Protein AF-A0A359FTV3-F1 (afdb_monomer_lite)

Foldseek 3Di:
DDDDDDDDDDDDDPWPLPDPPDDNVVNVVRVVVPDDPVQVVQCPDQQRPAPVVNPRHTHRPDWDQPPHGDGD

pLDDT: mean 91.06, std 14.31, range [42.75, 98.69]

Secondary structure (DSSP, 8-state):
-------------SSGGG-TTS-HHHHHHHHHHH--HHHHHHTSSSEEPPBGGGTBPPEE---B-BTB-SB-

Structure (mmCIF, N/CA/C/O backbone):
data_AF-A0A359FTV3-F1
#
_entry.id   AF-A0A359FTV3-F1
#
loop_
_atom_site.group_PDB
_atom_site.id
_atom_site.type_symbol
_atom_site.label_atom_id
_atom_site.label_alt_id
_atom_site.label_comp_id
_atom_site.label_asym_id
_atom_site.label_entity_id
_atom_site.label_seq_id
_atom_site.pdbx_PDB_ins_code
_atom_site.Cartn_x
_atom_site.Cartn_y
_atom_site.Cartn_z
_atom_site.occupancy
_atom_site.B_iso_or_equiv
_atom_site.auth_seq_id
_atom_site.auth_comp_id
_atom_site.auth_asym_id
_atom_site.auth_atom_id
_atom_site.pdbx_PDB_model_num
ATOM 1 N N . MET A 1 1 ? -31.933 -36.642 13.540 1.00 44.09 1 MET A N 1
ATOM 2 C CA . MET A 1 1 ? -31.464 -35.531 12.688 1.00 44.09 1 MET A CA 1
ATOM 3 C C . MET A 1 1 ? -30.181 -35.018 13.319 1.00 44.09 1 MET A C 1
ATOM 5 O O . MET A 1 1 ? -30.246 -34.321 14.322 1.00 44.09 1 MET A O 1
ATOM 9 N N . ALA A 1 2 ? -29.032 -35.530 12.879 1.00 42.75 2 ALA A N 1
ATOM 10 C CA . ALA A 1 2 ? -27.750 -35.192 13.487 1.00 42.75 2 ALA A CA 1
ATOM 11 C C . ALA A 1 2 ? -27.363 -33.772 13.059 1.00 42.75 2 ALA A C 1
ATOM 13 O O . ALA A 1 2 ? -27.158 -33.518 11.875 1.00 42.75 2 ALA A O 1
ATOM 14 N N . ILE A 1 3 ? -27.319 -32.849 14.018 1.00 58.16 3 ILE A N 1
ATOM 15 C CA . ILE A 1 3 ? -26.782 -31.505 13.819 1.00 58.16 3 ILE A CA 1
ATOM 16 C C . ILE A 1 3 ? -25.258 -31.640 13.898 1.00 58.16 3 ILE A C 1
ATOM 18 O O . ILE A 1 3 ? -24.700 -31.835 14.975 1.00 58.16 3 ILE A O 1
ATOM 22 N N . LEU A 1 4 ? -24.598 -31.603 12.740 1.00 54.53 4 LEU A N 1
ATOM 23 C CA . LEU A 1 4 ? -23.147 -31.478 12.627 1.00 54.53 4 LEU A CA 1
ATOM 24 C C . LEU A 1 4 ? -22.767 -30.018 12.905 1.00 54.53 4 LEU A C 1
ATOM 26 O O . LEU A 1 4 ? -22.929 -29.155 12.048 1.00 54.53 4 LEU A O 1
ATOM 30 N N . LEU A 1 5 ? -22.271 -29.743 14.110 1.00 58.03 5 LEU A N 1
ATOM 31 C CA . LEU A 1 5 ? -21.549 -28.507 14.410 1.00 58.03 5 LEU A CA 1
ATOM 32 C C . LEU A 1 5 ? -20.124 -28.647 13.860 1.00 58.03 5 LEU A C 1
ATOM 34 O O . LEU A 1 5 ? -19.275 -29.298 14.467 1.00 58.03 5 LEU A O 1
ATOM 38 N N . ALA A 1 6 ? -19.877 -28.071 12.685 1.00 59.00 6 ALA A N 1
ATOM 39 C CA . ALA A 1 6 ? -18.531 -27.906 12.158 1.00 59.00 6 ALA A CA 1
ATOM 40 C C . ALA A 1 6 ? -17.845 -26.756 12.911 1.00 59.00 6 ALA A C 1
ATOM 42 O O . ALA A 1 6 ? -18.215 -25.595 12.755 1.00 59.00 6 ALA A O 1
ATOM 43 N N . PHE A 1 7 ? -16.849 -27.078 13.736 1.00 60.00 7 PHE A N 1
ATOM 44 C CA . PHE A 1 7 ? -15.902 -26.090 14.250 1.00 60.00 7 PHE A CA 1
ATOM 45 C C . PHE A 1 7 ? -14.958 -25.694 13.1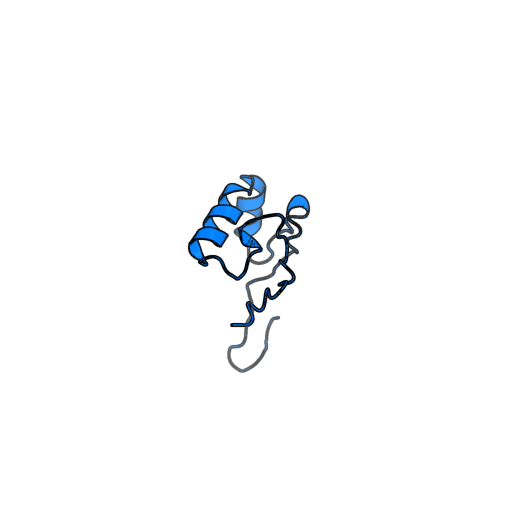06 1.00 60.00 7 PHE A C 1
ATOM 47 O O . PHE A 1 7 ? -14.051 -26.447 12.756 1.00 60.00 7 PHE A O 1
ATOM 54 N N . GLY A 1 8 ? -15.207 -24.538 12.489 1.00 62.72 8 GLY A N 1
ATOM 55 C CA . GLY A 1 8 ? -14.273 -23.913 11.554 1.00 62.72 8 GLY A CA 1
ATOM 56 C C . GLY A 1 8 ? -13.136 -23.225 12.310 1.00 62.72 8 GLY A C 1
ATOM 57 O O . GLY A 1 8 ? -13.373 -22.571 13.322 1.00 62.72 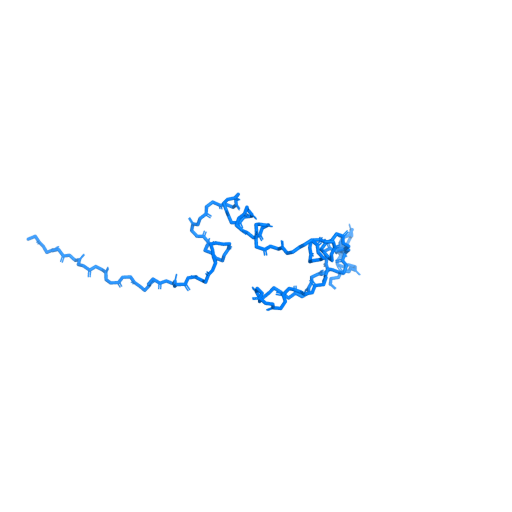8 GLY A O 1
ATOM 58 N N . CYS A 1 9 ? -11.900 -23.376 11.832 1.00 60.66 9 CYS A N 1
ATOM 59 C CA . CYS A 1 9 ? -10.778 -22.555 12.281 1.00 60.66 9 CYS A CA 1
ATOM 60 C C . CYS A 1 9 ? -10.981 -21.144 11.715 1.00 60.66 9 CYS A C 1
ATOM 62 O O . CYS A 1 9 ? -10.867 -20.946 10.506 1.00 60.66 9 CYS A O 1
ATOM 64 N N . GLU A 1 10 ? -11.347 -20.187 12.564 1.00 70.69 10 GLU A N 1
ATOM 65 C CA . GLU A 1 10 ? -11.531 -18.797 12.155 1.00 70.69 10 GLU A CA 1
ATOM 66 C C . GLU A 1 10 ? -10.162 -18.105 12.156 1.00 70.69 10 GLU A C 1
ATOM 68 O O . GLU A 1 10 ? -9.521 -17.942 13.197 1.00 70.69 10 GLU A O 1
ATOM 73 N N . THR A 1 11 ? -9.664 -17.743 10.975 1.00 78.62 11 THR A N 1
ATOM 74 C CA . THR A 1 11 ? -8.442 -16.945 10.850 1.00 78.62 11 THR A CA 1
ATOM 75 C C . THR A 1 11 ? -8.732 -15.537 11.347 1.00 78.62 11 THR A C 1
ATOM 77 O O . THR A 1 11 ? -9.455 -14.782 10.698 1.00 78.62 11 THR A O 1
ATOM 80 N N . LYS A 1 12 ? -8.177 -15.180 12.507 1.00 86.19 12 LYS A N 1
ATOM 81 C CA . LYS A 1 12 ? -8.293 -13.825 13.042 1.00 86.19 12 LYS A CA 1
ATOM 82 C C . LYS A 1 12 ? -7.317 -12.900 12.314 1.00 86.19 12 LYS A C 1
ATOM 84 O O . LYS A 1 12 ? -6.109 -13.108 12.385 1.00 86.19 12 LYS A O 1
ATOM 89 N N . TYR A 1 13 ? -7.856 -11.888 11.648 1.00 94.50 13 TYR A N 1
ATOM 90 C CA . TYR A 1 13 ? -7.096 -10.803 11.032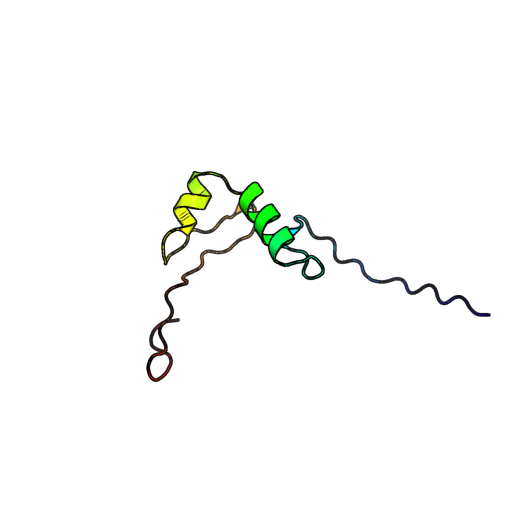 1.00 94.50 13 TYR A CA 1
ATOM 91 C C . TYR A 1 13 ? -6.945 -9.644 12.023 1.00 94.50 13 TYR A C 1
ATOM 93 O O . TYR A 1 13 ? -7.843 -9.407 12.833 1.00 94.50 13 TYR A O 1
ATOM 101 N N . GLU A 1 14 ? -5.804 -8.956 11.999 1.00 95.94 14 GLU A N 1
ATOM 102 C CA . GLU A 1 14 ? -5.571 -7.776 12.845 1.00 95.94 14 GLU A CA 1
ATOM 103 C C . GLU A 1 14 ? -6.279 -6.544 12.271 1.00 95.94 14 GLU A C 1
ATOM 105 O O . GLU A 1 14 ? -6.853 -5.754 13.018 1.00 95.94 14 GLU A O 1
ATOM 110 N N . TYR A 1 15 ? -6.295 -6.439 10.940 1.00 97.19 15 TYR A N 1
ATOM 111 C CA . TYR A 1 15 ? -6.956 -5.376 10.188 1.00 97.19 15 TYR A CA 1
ATOM 112 C C . TYR A 1 15 ? -7.851 -5.967 9.097 1.00 97.19 15 TYR A C 1
ATOM 114 O O . TYR A 1 15 ? -7.516 -6.996 8.503 1.00 97.19 15 TYR A O 1
ATOM 122 N N . ASP A 1 16 ? -8.945 -5.282 8.765 1.00 97.62 16 ASP A N 1
ATOM 123 C CA . ASP A 1 16 ? -9.902 -5.752 7.756 1.00 97.62 16 ASP A CA 1
ATOM 124 C C . ASP A 1 16 ? -9.251 -5.923 6.379 1.00 97.62 16 ASP A C 1
ATOM 126 O O . ASP A 1 16 ? -9.569 -6.873 5.661 1.00 97.62 16 ASP A O 1
ATOM 130 N N . PHE A 1 17 ? -8.258 -5.092 6.029 1.00 98.00 17 PHE A N 1
ATOM 131 C CA . PHE A 1 17 ? -7.545 -5.225 4.752 1.00 98.00 17 PHE A CA 1
ATOM 132 C C . PHE A 1 17 ? -6.854 -6.590 4.564 1.00 98.00 17 PHE A C 1
ATOM 134 O O . PHE A 1 17 ? -6.622 -7.024 3.426 1.00 98.00 17 PHE A O 1
ATOM 141 N N . GLN A 1 18 ? -6.553 -7.298 5.656 1.00 97.19 18 GLN A N 1
ATOM 142 C CA . GLN A 1 18 ? -5.925 -8.620 5.631 1.00 97.19 18 GLN A CA 1
ATOM 143 C C . GLN A 1 18 ? -6.934 -9.752 5.372 1.00 97.19 18 GLN A C 1
ATOM 145 O O . GLN A 1 18 ? -6.522 -10.839 4.965 1.00 97.19 18 GLN A O 1
ATOM 150 N N . ASN A 1 19 ? -8.236 -9.519 5.567 1.00 96.81 19 ASN A N 1
ATOM 151 C CA . ASN A 1 19 ? -9.269 -10.542 5.422 1.00 96.81 19 ASN A CA 1
ATOM 152 C C . ASN A 1 19 ? -9.633 -10.773 3.941 1.00 96.81 19 ASN A C 1
ATOM 154 O O . ASN A 1 19 ? -10.257 -9.909 3.328 1.00 96.81 19 ASN A O 1
ATOM 158 N N . PRO A 1 20 ? -9.322 -11.938 3.340 1.00 96.25 20 PRO A N 1
ATOM 159 C CA . PRO A 1 20 ? -9.606 -12.218 1.936 1.00 96.25 20 PRO A CA 1
ATOM 160 C C . PRO A 1 20 ? -11.095 -12.470 1.657 1.00 96.25 20 PRO A C 1
ATOM 162 O O . PRO A 1 20 ? -11.473 -12.533 0.490 1.00 96.25 20 PRO A O 1
ATOM 165 N N . ASN A 1 21 ? -11.929 -12.625 2.693 1.00 96.75 21 ASN A N 1
ATOM 166 C CA . ASN A 1 21 ? -13.371 -12.835 2.548 1.00 96.75 21 ASN A CA 1
ATOM 167 C C . ASN A 1 21 ? -14.163 -11.521 2.435 1.00 96.75 21 ASN A C 1
ATOM 169 O O . ASN A 1 21 ? -15.354 -11.566 2.128 1.00 96.75 21 ASN A O 1
ATOM 173 N N . LEU A 1 22 ? -13.533 -10.368 2.692 1.00 97.31 22 LEU A N 1
ATOM 174 C CA . LEU A 1 22 ? -14.158 -9.057 2.514 1.00 97.31 22 LEU A CA 1
ATOM 175 C C . LEU A 1 22 ? -14.014 -8.565 1.064 1.00 97.31 22 LEU A C 1
ATOM 177 O O . LEU A 1 22 ? -13.024 -8.895 0.398 1.00 97.31 22 LEU A O 1
ATOM 181 N N . PRO A 1 23 ? -14.963 -7.749 0.564 1.00 98.38 23 PRO A N 1
ATOM 182 C CA . PRO A 1 23 ? -14.829 -7.062 -0.715 1.00 98.38 23 PRO A CA 1
ATOM 183 C C . PRO A 1 23 ? -13.516 -6.278 -0.819 1.00 98.38 23 PRO A C 1
ATOM 185 O O . PRO A 1 23 ? -13.046 -5.686 0.151 1.00 98.38 23 PRO A O 1
ATOM 188 N N . VAL A 1 24 ? -12.931 -6.242 -2.018 1.00 98.25 24 VAL A N 1
ATOM 189 C CA . VAL A 1 24 ? -11.652 -5.551 -2.260 1.00 98.25 24 VAL A CA 1
ATOM 190 C C . VAL A 1 24 ? -11.730 -4.071 -1.881 1.00 98.25 24 VAL A C 1
ATOM 192 O O . VAL A 1 24 ? -10.817 -3.580 -1.226 1.00 98.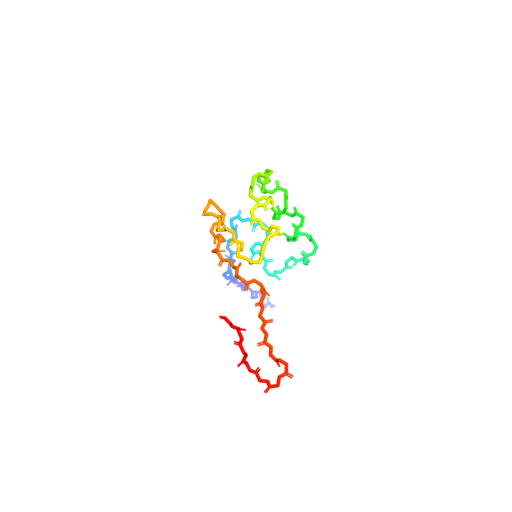25 24 VAL A O 1
ATOM 195 N N . ASP A 1 25 ? -12.827 -3.389 -2.214 1.00 98.62 25 ASP A N 1
ATOM 196 C CA . ASP A 1 25 ? -13.002 -1.966 -1.903 1.00 98.62 25 ASP A CA 1
ATOM 197 C C . ASP A 1 25 ? -12.993 -1.707 -0.390 1.00 98.62 25 ASP A C 1
ATOM 199 O O . ASP A 1 25 ? -12.308 -0.805 0.078 1.00 98.62 25 ASP A O 1
ATOM 203 N N . GLU A 1 26 ? -13.660 -2.553 0.399 1.00 98.56 26 GLU A N 1
ATOM 204 C CA . GLU A 1 26 ? -13.669 -2.449 1.865 1.00 98.56 26 GLU A CA 1
ATOM 205 C C . GLU A 1 26 ? -12.261 -2.618 2.451 1.00 98.56 26 GLU A C 1
ATOM 207 O O . GLU A 1 26 ? -11.839 -1.873 3.338 1.00 98.56 26 GLU A O 1
ATOM 212 N N . ARG A 1 27 ? -11.493 -3.559 1.897 1.00 98.62 27 ARG A N 1
ATOM 213 C CA . ARG A 1 27 ? -10.101 -3.798 2.290 1.00 98.62 27 ARG A CA 1
ATOM 214 C C . ARG A 1 27 ? -9.200 -2.615 1.937 1.00 98.62 27 ARG A C 1
ATOM 216 O O . ARG A 1 27 ? -8.334 -2.254 2.733 1.00 98.62 27 ARG A O 1
ATOM 223 N N . ILE A 1 28 ? -9.396 -2.012 0.765 1.00 98.44 28 ILE A N 1
ATOM 224 C CA . ILE A 1 28 ? -8.639 -0.837 0.315 1.00 98.44 28 ILE A CA 1
ATOM 225 C C . ILE A 1 28 ? -8.950 0.370 1.202 1.00 98.44 28 ILE A C 1
ATOM 227 O O . ILE A 1 28 ? -8.021 1.010 1.693 1.00 98.44 28 ILE A O 1
ATOM 231 N N . GLU A 1 29 ? -10.228 0.655 1.447 1.00 98.69 29 GLU A N 1
ATOM 232 C CA . GLU A 1 29 ? -10.649 1.777 2.292 1.00 98.69 29 GLU A CA 1
ATOM 233 C C . GLU A 1 29 ? -10.108 1.634 3.718 1.00 98.69 29 GLU A C 1
ATOM 235 O O . GLU A 1 29 ? -9.552 2.585 4.274 1.00 98.69 29 GLU A O 1
ATOM 240 N N . ASN A 1 30 ? -10.171 0.423 4.286 1.00 98.62 30 ASN A N 1
ATOM 241 C CA . ASN A 1 30 ? -9.562 0.137 5.581 1.00 98.62 30 ASN A CA 1
ATOM 242 C C . ASN A 1 3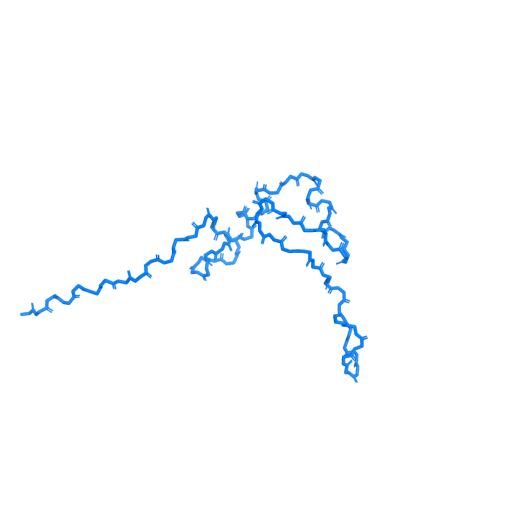0 ? -8.055 0.439 5.569 1.00 98.62 30 ASN A C 1
ATOM 244 O O . ASN A 1 30 ? -7.592 1.216 6.405 1.00 98.62 30 ASN A O 1
ATOM 248 N N . LEU A 1 31 ? -7.303 -0.085 4.592 1.00 98.50 31 LEU A N 1
ATOM 249 C CA . LEU A 1 31 ? -5.865 0.169 4.480 1.00 98.50 31 LEU A CA 1
ATOM 250 C C . LEU A 1 31 ? -5.559 1.671 4.377 1.00 98.50 31 LEU A C 1
ATOM 252 O O . LEU A 1 31 ? -4.771 2.185 5.167 1.00 98.50 31 LEU A O 1
ATOM 256 N N . ILE A 1 32 ? -6.209 2.395 3.461 1.00 98.25 32 ILE A N 1
ATOM 257 C CA . ILE A 1 32 ? -5.981 3.835 3.243 1.00 98.25 32 ILE A CA 1
ATOM 258 C C . ILE A 1 32 ? -6.326 4.660 4.490 1.00 98.25 32 ILE A C 1
ATOM 260 O O . ILE A 1 32 ? -5.665 5.676 4.751 1.00 98.25 32 ILE A O 1
ATOM 264 N N . SER A 1 33 ? -7.341 4.243 5.255 1.00 98.50 33 SER A N 1
ATOM 265 C CA . SER A 1 33 ? -7.733 4.902 6.506 1.00 98.50 33 SER A CA 1
ATOM 266 C C . SER A 1 33 ? -6.671 4.774 7.600 1.00 98.50 33 SER A C 1
ATOM 268 O O . SER A 1 33 ? -6.544 5.668 8.436 1.00 98.50 33 SER A O 1
ATOM 270 N N . LEU A 1 34 ? -5.882 3.694 7.572 1.00 98.56 34 LEU A N 1
ATOM 271 C CA . LEU A 1 34 ? -4.839 3.438 8.556 1.00 98.56 34 LEU A CA 1
ATOM 272 C C . LEU A 1 34 ? -3.570 4.240 8.274 1.00 98.56 34 LEU A C 1
ATOM 274 O O . LEU A 1 34 ? -2.856 4.530 9.228 1.00 98.56 34 LEU A O 1
ATOM 278 N N . LEU A 1 35 ? -3.259 4.563 7.013 1.00 98.56 35 LEU A N 1
ATOM 279 C CA . LEU A 1 35 ? -2.000 5.206 6.605 1.00 98.56 35 LEU A CA 1
ATOM 280 C C . LEU A 1 35 ? -1.878 6.665 7.064 1.00 98.56 35 LEU A C 1
ATOM 282 O O . LEU A 1 35 ? -2.817 7.455 6.912 1.00 98.56 35 LEU A O 1
ATOM 286 N N . THR A 1 36 ? -0.684 7.050 7.520 1.00 98.56 36 THR A N 1
ATOM 287 C CA . THR A 1 36 ? -0.334 8.463 7.721 1.00 98.56 36 THR A CA 1
ATOM 288 C C . THR A 1 36 ? -0.134 9.170 6.379 1.00 98.56 36 THR A C 1
ATOM 290 O O . THR A 1 36 ? -0.103 8.548 5.313 1.00 98.56 36 THR A O 1
ATOM 293 N N . LEU A 1 37 ? -0.017 10.498 6.406 1.00 98.25 37 LEU A N 1
ATOM 294 C CA . LEU A 1 37 ? 0.236 11.268 5.189 1.00 98.25 37 LEU A CA 1
ATOM 295 C C . LEU A 1 37 ? 1.617 10.949 4.599 1.00 98.25 37 LEU A C 1
ATOM 297 O O . LEU A 1 37 ? 1.755 10.833 3.382 1.00 98.25 37 LEU A O 1
ATOM 301 N N . GLU A 1 38 ? 2.616 10.784 5.461 1.00 98.06 38 GLU A N 1
ATOM 302 C CA . GLU A 1 38 ? 3.993 10.462 5.091 1.00 98.06 38 GLU A CA 1
ATOM 303 C C . GLU A 1 38 ? 4.067 9.087 4.423 1.00 98.06 38 GLU A C 1
ATOM 305 O O . GLU A 1 38 ? 4.645 8.961 3.347 1.00 98.06 38 GLU A O 1
ATOM 310 N N . GLU A 1 39 ? 3.401 8.080 4.994 1.00 98.38 39 GLU A N 1
ATOM 311 C CA . GLU A 1 39 ? 3.330 6.740 4.401 1.00 98.38 39 GLU A CA 1
ATOM 312 C C . GLU A 1 39 ? 2.616 6.765 3.047 1.00 98.38 39 GLU A C 1
ATOM 314 O O . GLU A 1 39 ? 3.090 6.156 2.092 1.00 98.38 39 GLU A O 1
ATOM 319 N N . LYS A 1 40 ? 1.516 7.524 2.915 1.00 97.94 40 LYS A N 1
ATOM 320 C CA . LYS A 1 40 ? 0.840 7.702 1.617 1.00 97.94 40 LYS A CA 1
ATOM 321 C C . LYS A 1 40 ? 1.784 8.286 0.574 1.00 97.94 40 LYS A C 1
ATOM 323 O O . LYS A 1 40 ? 1.817 7.784 -0.544 1.00 97.94 40 LYS A O 1
ATOM 328 N N . ALA A 1 41 ? 2.553 9.314 0.933 1.00 97.75 41 ALA A N 1
ATOM 329 C CA . ALA A 1 41 ? 3.532 9.910 0.031 1.00 97.75 41 ALA A CA 1
ATOM 330 C C . ALA A 1 41 ? 4.643 8.913 -0.352 1.00 97.75 41 ALA A C 1
ATOM 332 O O . ALA A 1 41 ? 5.010 8.840 -1.525 1.00 97.75 41 ALA A O 1
ATOM 333 N N . GLY A 1 42 ? 5.118 8.101 0.600 1.00 97.12 42 GLY A N 1
ATOM 334 C CA . GLY A 1 42 ? 6.119 7.051 0.369 1.00 97.12 42 GLY A CA 1
ATOM 335 C C . GLY A 1 42 ? 5.667 5.941 -0.590 1.00 97.12 42 GLY A C 1
ATOM 336 O O . GLY A 1 42 ? 6.503 5.313 -1.236 1.00 97.12 42 GLY A O 1
ATOM 337 N N . LEU A 1 43 ? 4.355 5.735 -0.751 1.00 97.38 43 LEU A N 1
ATOM 338 C CA . LEU A 1 43 ? 3.778 4.780 -1.709 1.00 97.38 43 LEU A CA 1
ATOM 339 C C . LEU A 1 43 ? 3.541 5.365 -3.119 1.00 97.38 43 LEU A C 1
ATOM 341 O O . LEU A 1 43 ? 3.113 4.645 -4.020 1.00 97.38 43 LEU A O 1
ATOM 345 N N . MET A 1 44 ? 3.794 6.661 -3.350 1.00 96.69 44 MET A N 1
ATOM 346 C CA . MET A 1 44 ? 3.554 7.318 -4.652 1.00 96.69 44 MET A CA 1
ATOM 347 C C . MET A 1 44 ? 4.724 7.198 -5.643 1.00 96.69 44 MET A C 1
ATOM 349 O O . MET A 1 44 ? 4.702 7.807 -6.714 1.00 96.69 44 MET A O 1
ATOM 353 N N . VAL A 1 45 ? 5.748 6.419 -5.303 1.00 95.81 45 VAL A N 1
ATOM 354 C CA . VAL A 1 45 ? 6.928 6.159 -6.138 1.00 95.81 45 VAL A CA 1
ATOM 355 C C . VAL A 1 45 ? 7.057 4.666 -6.417 1.00 95.81 45 VAL A C 1
ATOM 357 O O . VAL A 1 45 ? 6.501 3.846 -5.686 1.00 95.81 45 VAL A O 1
ATOM 360 N N . ASN A 1 46 ? 7.775 4.298 -7.485 1.00 96.25 46 ASN A N 1
ATOM 361 C CA . ASN A 1 46 ? 7.939 2.890 -7.849 1.00 96.25 46 ASN A CA 1
ATOM 362 C C . ASN A 1 46 ? 8.591 2.088 -6.730 1.00 96.25 46 ASN A C 1
ATOM 364 O O . ASN A 1 46 ? 8.027 1.076 -6.350 1.00 96.25 46 ASN A O 1
ATOM 368 N N . VAL A 1 47 ? 9.690 2.581 -6.154 1.00 96.50 47 VAL A N 1
ATOM 369 C CA . VAL A 1 47 ? 10.324 1.990 -4.969 1.00 96.50 47 VAL A CA 1
ATOM 370 C C . VAL A 1 47 ? 9.548 2.430 -3.729 1.00 96.50 47 VAL A C 1
ATOM 372 O O . VAL A 1 47 ? 9.950 3.363 -3.038 1.00 96.50 47 VAL A O 1
ATOM 375 N N . SER A 1 48 ? 8.395 1.810 -3.492 1.00 97.31 48 SER A N 1
ATOM 376 C CA . SER A 1 48 ? 7.541 2.148 -2.356 1.00 97.31 48 SER A CA 1
ATOM 377 C C . SER A 1 48 ? 8.194 1.724 -1.040 1.00 97.31 48 SER A C 1
ATOM 379 O O . SER A 1 48 ? 8.653 0.584 -0.896 1.00 97.31 48 SER A O 1
ATOM 381 N N . GLU A 1 49 ? 8.224 2.645 -0.078 1.00 97.06 49 GLU A N 1
ATOM 382 C CA . GLU A 1 49 ? 8.766 2.392 1.260 1.00 97.06 49 GLU A CA 1
ATOM 383 C C . GLU A 1 49 ? 7.919 1.358 2.029 1.00 97.06 49 GLU A C 1
ATOM 385 O O . GLU A 1 49 ? 6.704 1.268 1.822 1.00 97.06 49 GLU A O 1
ATOM 390 N N . PRO A 1 50 ? 8.533 0.554 2.918 1.00 97.94 50 PRO A N 1
ATOM 391 C CA . PRO A 1 50 ? 7.786 -0.366 3.768 1.00 97.94 50 PRO A CA 1
ATOM 392 C C . PRO A 1 50 ? 6.916 0.397 4.777 1.00 97.94 50 PRO A C 1
ATOM 394 O O . PRO A 1 50 ? 7.308 1.444 5.288 1.00 97.94 50 PRO A O 1
ATOM 397 N N . ILE A 1 51 ? 5.773 -0.184 5.150 1.00 98.31 51 ILE A N 1
ATOM 398 C CA . ILE A 1 51 ? 4.947 0.298 6.268 1.00 98.31 51 ILE A CA 1
ATOM 399 C C . ILE A 1 51 ? 5.042 -0.729 7.394 1.00 98.31 51 ILE A C 1
ATOM 401 O O . ILE A 1 51 ? 4.180 -1.596 7.568 1.00 98.31 51 ILE A O 1
ATOM 405 N N . GLU A 1 52 ? 6.137 -0.645 8.153 1.00 97.25 52 GLU A N 1
ATOM 406 C CA . GLU A 1 52 ? 6.528 -1.654 9.146 1.00 97.25 52 GLU A CA 1
ATOM 407 C C . GLU A 1 52 ? 5.454 -1.883 10.215 1.00 97.25 52 GLU A C 1
ATOM 409 O O . GLU A 1 52 ? 5.165 -3.027 10.565 1.00 97.25 52 GLU A O 1
ATOM 414 N N . ARG A 1 53 ? 4.791 -0.815 10.684 1.00 97.75 53 ARG A N 1
ATOM 415 C CA . ARG A 1 53 ? 3.743 -0.914 11.718 1.00 97.75 53 ARG A CA 1
ATOM 416 C C . ARG A 1 53 ? 2.502 -1.692 11.267 1.00 97.75 53 ARG A C 1
ATOM 418 O O . ARG A 1 53 ? 1.749 -2.150 12.116 1.00 97.75 53 ARG A O 1
ATOM 425 N N . LEU A 1 54 ? 2.269 -1.789 9.954 1.00 97.81 54 LEU A N 1
ATOM 426 C CA . LEU A 1 54 ? 1.171 -2.564 9.363 1.00 97.81 54 LEU A CA 1
ATOM 427 C C . LEU A 1 54 ? 1.657 -3.903 8.785 1.00 97.81 54 LEU A C 1
ATOM 429 O O . LEU A 1 54 ? 0.865 -4.638 8.197 1.00 97.81 54 LEU A O 1
ATOM 433 N N . GLY A 1 55 ? 2.950 -4.219 8.924 1.00 96.44 55 GLY A N 1
ATOM 434 C CA . GLY A 1 55 ? 3.553 -5.430 8.368 1.00 96.44 55 GLY A CA 1
ATOM 435 C C . GLY A 1 55 ? 3.600 -5.456 6.837 1.00 96.44 55 GLY A C 1
ATOM 436 O O . GLY A 1 55 ? 3.613 -6.538 6.253 1.00 96.44 55 GLY A O 1
ATOM 437 N N . ILE A 1 56 ? 3.599 -4.292 6.177 1.00 97.31 56 ILE A N 1
ATOM 438 C CA . ILE A 1 56 ? 3.629 -4.195 4.712 1.00 97.31 56 ILE A CA 1
ATOM 439 C C . ILE A 1 56 ? 5.088 -4.033 4.262 1.00 97.31 56 ILE A C 1
ATOM 441 O O . ILE A 1 56 ? 5.733 -3.055 4.655 1.00 97.31 56 ILE A O 1
ATOM 445 N N . PRO A 1 57 ? 5.635 -4.967 3.464 1.00 97.75 57 PRO A N 1
ATOM 446 C CA . PRO A 1 57 ? 7.009 -4.879 2.986 1.00 97.75 57 PRO A CA 1
ATOM 447 C C . PRO A 1 57 ? 7.165 -3.780 1.929 1.00 97.75 57 PRO A C 1
ATOM 449 O O . PRO A 1 57 ? 6.191 -3.342 1.320 1.00 97.75 57 PRO A O 1
ATOM 452 N N . ALA A 1 58 ? 8.412 -3.383 1.675 1.00 97.31 58 ALA A N 1
ATOM 453 C CA . ALA A 1 58 ? 8.737 -2.544 0.529 1.00 97.31 58 ALA A CA 1
ATOM 454 C C . ALA A 1 58 ? 8.294 -3.239 -0.767 1.00 97.31 58 ALA A C 1
ATOM 456 O O . ALA A 1 58 ? 8.385 -4.467 -0.885 1.00 97.31 58 ALA A O 1
ATOM 457 N N . TYR A 1 59 ? 7.833 -2.459 -1.740 1.00 96.50 59 TYR A N 1
ATOM 458 C CA . TYR A 1 59 ? 7.328 -2.993 -3.001 1.00 96.50 59 TYR A CA 1
ATOM 459 C C . TYR A 1 59 ? 7.783 -2.130 -4.170 1.00 96.50 59 TYR A C 1
ATOM 461 O O . TYR A 1 59 ? 7.610 -0.916 -4.145 1.00 96.50 59 TYR A O 1
ATOM 469 N N . ASP A 1 60 ? 8.351 -2.764 -5.197 1.00 96.56 60 ASP A N 1
ATOM 470 C CA . ASP A 1 60 ? 8.706 -2.095 -6.443 1.00 96.56 60 ASP A CA 1
ATOM 471 C C . ASP A 1 60 ? 7.727 -2.473 -7.551 1.00 96.56 60 ASP A C 1
ATOM 473 O O . ASP A 1 60 ? 7.769 -3.579 -8.094 1.00 96.56 60 ASP A O 1
ATOM 477 N N . TRP A 1 61 ? 6.804 -1.566 -7.866 1.00 94.19 61 TRP A N 1
ATOM 478 C CA . TRP A 1 61 ? 5.737 -1.872 -8.819 1.00 94.19 61 TRP A CA 1
ATOM 479 C C . TRP A 1 61 ? 6.153 -1.730 -10.287 1.00 94.19 61 TRP A C 1
ATOM 481 O O . TRP A 1 61 ? 5.422 -2.188 -11.169 1.00 94.19 61 TRP A O 1
ATOM 491 N N . TRP A 1 62 ? 7.307 -1.123 -10.585 1.00 96.62 62 TRP A N 1
ATOM 492 C CA . TRP A 1 62 ? 7.741 -0.908 -11.968 1.00 96.62 62 TRP A CA 1
ATOM 493 C C . TRP A 1 62 ? 8.397 -2.163 -12.548 1.00 96.62 62 TRP A C 1
ATOM 495 O O . TRP A 1 62 ? 9.604 -2.238 -12.718 1.00 96.62 62 TRP A O 1
ATOM 505 N N . ASN A 1 63 ? 7.609 -3.156 -12.928 1.00 94.56 63 ASN A N 1
ATOM 506 C CA . ASN A 1 63 ? 8.138 -4.347 -13.598 1.00 94.56 63 ASN A CA 1
ATOM 507 C C . ASN A 1 63 ? 8.040 -4.228 -15.123 1.00 94.56 63 ASN A C 1
ATOM 509 O O . ASN A 1 63 ? 7.152 -3.557 -15.651 1.00 94.56 63 ASN A O 1
ATOM 513 N N . GLU A 1 64 ? 8.959 -4.873 -15.843 1.00 97.56 64 GLU A N 1
ATOM 514 C CA . GLU A 1 64 ? 9.027 -4.809 -17.307 1.00 97.56 64 GLU A CA 1
ATOM 515 C C . GLU A 1 64 ? 9.096 -6.209 -17.912 1.00 97.56 64 GLU A C 1
ATOM 517 O O . GLU A 1 64 ? 9.899 -7.045 -17.493 1.00 97.56 64 GLU A O 1
ATOM 522 N N . ALA A 1 65 ? 8.253 -6.457 -18.920 1.00 97.00 65 ALA A N 1
ATOM 523 C CA . ALA A 1 65 ? 8.145 -7.761 -19.573 1.00 97.00 65 ALA A CA 1
ATOM 524 C C . ALA A 1 65 ? 7.858 -7.693 -21.092 1.00 97.00 65 ALA A C 1
ATOM 526 O O . ALA A 1 65 ? 7.204 -8.585 -21.631 1.00 97.00 65 ALA A O 1
ATOM 527 N N . LEU A 1 66 ? 8.314 -6.640 -21.790 1.00 96.69 66 LEU A N 1
ATOM 528 C CA . LEU A 1 66 ? 7.936 -6.327 -23.185 1.00 96.69 66 LEU A CA 1
ATOM 529 C C . LEU A 1 66 ? 8.040 -7.524 -24.149 1.00 96.69 66 LEU A C 1
ATOM 531 O O . LEU A 1 66 ? 7.160 -7.729 -24.982 1.00 96.69 66 LEU A O 1
ATOM 535 N N . HIS A 1 67 ? 9.113 -8.306 -24.036 1.00 96.56 67 HIS A N 1
ATOM 536 C CA . HIS A 1 67 ? 9.343 -9.521 -24.824 1.00 96.56 67 HIS A CA 1
ATOM 537 C C . HIS A 1 67 ? 9.955 -10.632 -23.952 1.00 96.56 67 HIS A C 1
ATOM 539 O O . HIS A 1 67 ? 10.885 -11.334 -24.353 1.00 96.56 67 HIS A O 1
ATOM 545 N N . GLY A 1 68 ? 9.453 -10.745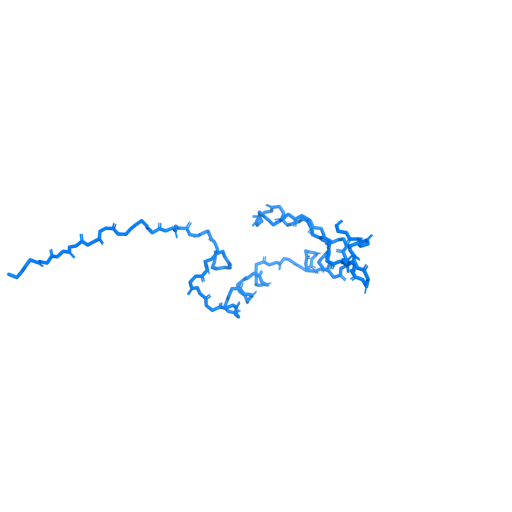 -22.722 1.00 96.56 68 GLY A N 1
ATOM 546 C CA . GLY A 1 68 ? 10.037 -11.552 -21.649 1.00 96.56 68 GLY A CA 1
ATOM 547 C C . GLY A 1 68 ? 10.504 -10.680 -20.486 1.00 96.56 68 GLY A C 1
ATOM 548 O O . GLY A 1 68 ? 10.601 -9.464 -20.631 1.00 96.56 68 GLY A O 1
ATOM 549 N N . VAL A 1 69 ? 10.757 -11.303 -19.333 1.00 95.94 69 VAL A N 1
ATOM 550 C CA . VAL A 1 69 ? 11.119 -10.613 -18.083 1.00 95.94 69 VAL A CA 1
ATOM 551 C C . VAL A 1 69 ? 12.387 -9.776 -18.277 1.00 95.94 69 VAL A C 1
ATOM 553 O O . VAL A 1 69 ? 13.442 -10.319 -18.603 1.00 95.94 69 VAL A O 1
ATOM 556 N N . GLY A 1 70 ? 12.266 -8.464 -18.072 1.00 94.50 70 GLY A N 1
ATOM 557 C CA . GLY A 1 70 ? 13.358 -7.488 -18.144 1.00 94.50 70 GLY A CA 1
ATOM 558 C C . GLY A 1 70 ? 13.652 -6.790 -16.811 1.00 94.50 70 GLY A C 1
ATOM 559 O O . GLY A 1 70 ? 14.804 -6.442 -16.561 1.00 94.50 70 GLY A O 1
ATOM 560 N N . ARG A 1 71 ? 12.641 -6.637 -15.940 1.00 94.56 71 ARG A N 1
ATOM 561 C CA . ARG A 1 71 ? 12.751 -6.069 -14.582 1.00 94.56 71 ARG A CA 1
ATOM 562 C C . ARG A 1 71 ? 11.707 -6.710 -13.665 1.00 94.56 71 ARG A C 1
ATOM 564 O O . ARG A 1 71 ? 10.540 -6.771 -14.057 1.00 94.56 71 ARG A O 1
ATOM 571 N N . ALA A 1 72 ? 12.145 -7.198 -12.506 1.00 84.06 72 ALA A N 1
ATOM 572 C CA . ALA A 1 72 ? 11.347 -7.911 -11.508 1.00 84.06 72 ALA A CA 1
ATOM 573 C C . ALA A 1 72 ? 11.869 -7.634 -10.094 1.00 84.06 72 ALA A C 1
ATOM 575 O O . ALA A 1 72 ? 13.072 -7.291 -9.989 1.00 84.06 72 ALA A O 1
#

Radius of gyration: 18.34 Å; chains: 1; bounding box: 45×47×39 Å

Sequence (72 aa):
MAILLAFGCETKYEYDFQNPNLPVDERIENLISLLTLEEKAGLMVNVSEPIERLGIPAYDWWNEALHGVGRA